Protein AF-A0A2S7CNY2-F1 (afdb_monomer_lite)

Secondary structure (DSSP, 8-state):
----HHHHHHHHHHHHHHHHHHTB-TTS-BGGGSSS-HHHHHHHHHHHHHHHHHHHHHHHHHHHHHHHHTT---S-HHHHHHHHHHHHHHHHHHHHHHHHHHHHHHHHT-

Radius of gyration: 19.97 Å; chains: 1; bounding box: 63×38×47 Å

Foldseek 3Di:
DDDDPVVVVVVVVVVVVVLQVLLQAPVRDRLVVDPDDSVVSSLVRLLRVLVVLLVVLVVLVVVQVVCVVVVHDGPDDVVNVVSVVSNVVSVVSNVVSVVVVVVVVVVVVD

Sequence (110 aa):
MQINADSIRENVFFRRLSEAQSAEGSNGIHWSDLPISFGTALQCAHLDHCICGLHGLLELLHANQGACEGGQLGLGDDLTDRLFYASRALTASAKDKLTEMQQRIASASQ

Organism: NCBI:txid56463

Structure (mmCIF, N/CA/C/O backbone):
data_AF-A0A2S7CNY2-F1
#
_entry.id   AF-A0A2S7CNY2-F1
#
loop_
_atom_site.group_PDB
_atom_site.id
_atom_site.type_symbol
_atom_site.label_atom_id
_atom_site.label_alt_id
_atom_site.label_comp_id
_atom_site.label_asym_id
_atom_site.label_entity_id
_atom_site.label_seq_id
_atom_site.pdbx_PDB_ins_code
_atom_site.Cartn_x
_atom_site.Cartn_y
_atom_site.Cartn_z
_atom_site.occupancy
_atom_site.B_iso_or_equiv
_atom_site.auth_seq_id
_atom_site.auth_comp_id
_atom_site.auth_asym_id
_atom_site.auth_atom_id
_atom_site.pdbx_PDB_model_num
ATOM 1 N N . MET A 1 1 ? -40.484 -19.291 4.976 1.00 46.03 1 MET A N 1
ATOM 2 C CA . MET A 1 1 ? -39.162 -19.406 4.327 1.00 46.03 1 MET A CA 1
ATOM 3 C C . MET A 1 1 ? -38.145 -19.582 5.445 1.00 46.03 1 MET A C 1
ATOM 5 O O . MET A 1 1 ? -37.926 -18.649 6.204 1.00 46.03 1 MET A O 1
ATOM 9 N N . GLN A 1 2 ? -37.692 -20.813 5.675 1.00 48.78 2 GLN A N 1
ATOM 10 C CA . GLN A 1 2 ? -36.877 -21.177 6.836 1.00 48.78 2 GLN A CA 1
ATOM 11 C C . GLN A 1 2 ? -35.414 -20.907 6.473 1.00 48.78 2 GLN A C 1
ATOM 13 O O . GLN A 1 2 ? -34.853 -21.599 5.629 1.00 48.78 2 GLN A O 1
ATOM 18 N N . ILE A 1 3 ? -34.833 -19.839 7.021 1.00 56.38 3 ILE A N 1
ATOM 19 C CA . ILE A 1 3 ? -33.414 -19.537 6.814 1.00 56.38 3 ILE A CA 1
ATOM 20 C C . ILE A 1 3 ? -32.630 -20.606 7.580 1.00 56.38 3 ILE A C 1
ATOM 22 O O . ILE A 1 3 ? -32.787 -20.744 8.793 1.00 56.38 3 ILE A O 1
ATOM 26 N N . ASN A 1 4 ? -31.865 -21.415 6.850 1.00 62.31 4 ASN A N 1
ATOM 27 C CA . ASN A 1 4 ? -31.150 -22.559 7.396 1.00 62.31 4 ASN A CA 1
ATOM 28 C C . ASN A 1 4 ? -30.018 -22.070 8.319 1.00 62.31 4 ASN A C 1
ATOM 30 O O . ASN A 1 4 ? -29.174 -21.274 7.908 1.00 62.31 4 ASN A O 1
ATOM 34 N N . ALA A 1 5 ? -30.001 -22.532 9.571 1.00 60.38 5 ALA A N 1
ATOM 35 C CA . ALA A 1 5 ? -28.995 -22.144 10.560 1.00 60.38 5 ALA A CA 1
ATOM 36 C C . ALA A 1 5 ? -27.568 -22.491 10.102 1.00 60.38 5 ALA A C 1
ATOM 38 O O . ALA A 1 5 ? -26.633 -21.753 10.419 1.00 60.38 5 ALA A O 1
ATOM 39 N N . ASP A 1 6 ? -27.417 -23.545 9.296 1.00 59.56 6 ASP A N 1
ATOM 40 C CA . ASP A 1 6 ? -26.138 -23.916 8.693 1.00 59.56 6 ASP A CA 1
ATOM 41 C C . ASP A 1 6 ? -25.682 -22.898 7.641 1.00 59.56 6 ASP A C 1
ATOM 43 O O . ASP A 1 6 ? -24.516 -22.518 7.655 1.00 59.56 6 ASP A O 1
ATOM 47 N N . SER A 1 7 ? -26.587 -22.335 6.826 1.00 60.94 7 SER A N 1
ATOM 48 C CA . SER A 1 7 ? -26.214 -21.303 5.842 1.00 60.94 7 SER A CA 1
ATOM 49 C C . SER A 1 7 ? -25.838 -19.976 6.508 1.00 60.94 7 SER A C 1
ATOM 51 O O . SER A 1 7 ? -24.999 -19.237 5.999 1.00 60.94 7 SER A O 1
ATOM 53 N N . ILE A 1 8 ? -26.440 -19.660 7.661 1.00 61.53 8 ILE A N 1
ATOM 54 C CA . ILE A 1 8 ? -26.053 -18.500 8.478 1.00 61.53 8 ILE A CA 1
ATOM 55 C C . ILE A 1 8 ? -24.665 -18.732 9.084 1.00 61.53 8 ILE A C 1
ATOM 57 O O . ILE A 1 8 ? -23.829 -17.830 9.089 1.00 61.53 8 ILE A O 1
ATOM 61 N N . ARG A 1 9 ? -24.402 -19.940 9.590 1.00 61.59 9 ARG A N 1
ATOM 62 C CA . ARG A 1 9 ? -23.136 -20.291 10.241 1.00 61.59 9 ARG A CA 1
ATOM 63 C C . ARG A 1 9 ? -21.971 -20.333 9.241 1.00 61.59 9 ARG A C 1
ATOM 65 O O . ARG A 1 9 ? -20.905 -19.809 9.556 1.00 61.59 9 ARG A O 1
ATOM 72 N N . GLU A 1 10 ? -22.194 -20.847 8.032 1.00 61.69 10 GLU A N 1
ATOM 73 C CA . GLU A 1 10 ? -21.232 -20.805 6.919 1.00 61.69 10 GLU A CA 1
ATOM 74 C C . GLU A 1 10 ? -20.916 -19.362 6.497 1.00 61.69 10 GLU A C 1
ATOM 76 O O . GLU A 1 10 ? -19.753 -18.982 6.365 1.00 61.69 10 GLU A O 1
ATOM 81 N N . ASN A 1 11 ? -21.941 -18.511 6.390 1.00 75.31 11 ASN A N 1
ATOM 82 C CA . ASN A 1 11 ? -21.779 -17.096 6.052 1.00 75.31 11 ASN A CA 1
ATOM 83 C C . ASN A 1 11 ? -20.956 -16.335 7.112 1.00 75.31 11 ASN A C 1
ATOM 85 O O . ASN A 1 11 ? -20.068 -15.551 6.777 1.00 75.31 11 ASN A O 1
ATOM 89 N N 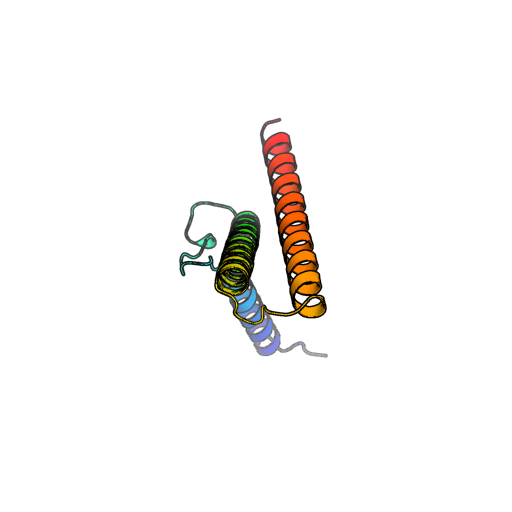. VAL A 1 12 ? -21.184 -16.615 8.401 1.00 75.88 12 VAL A N 1
ATOM 90 C CA . VAL A 1 12 ? -20.397 -16.025 9.497 1.00 75.88 12 VAL A CA 1
ATOM 91 C C . VAL A 1 12 ? -18.950 -16.524 9.491 1.00 75.88 12 VAL A C 1
ATOM 93 O O . VAL A 1 12 ? -18.054 -15.726 9.759 1.00 75.88 12 VAL A O 1
ATOM 96 N N . PHE A 1 13 ? -18.702 -17.799 9.179 1.00 73.56 13 PHE A N 1
ATOM 97 C CA . PHE A 1 13 ? -17.346 -18.347 9.080 1.00 73.56 13 PHE A CA 1
ATOM 98 C C . PHE A 1 13 ? -16.542 -17.678 7.960 1.00 73.56 13 PHE A C 1
ATOM 100 O O . PHE A 1 13 ? -15.474 -17.137 8.234 1.00 73.56 13 PHE A O 1
ATOM 107 N N . PHE A 1 14 ? -17.064 -17.641 6.729 1.00 77.75 14 PHE A N 1
ATOM 108 C CA . PHE A 1 14 ? -16.361 -17.016 5.602 1.00 77.75 14 PHE A CA 1
ATOM 109 C C . PHE A 1 14 ? -16.156 -15.517 5.803 1.00 77.75 14 PHE A C 1
ATOM 111 O O . PHE A 1 14 ? -15.096 -14.990 5.471 1.00 77.75 14 PHE A O 1
ATOM 118 N N . ARG A 1 15 ? -17.131 -14.835 6.413 1.00 75.12 15 ARG A N 1
ATOM 119 C CA . ARG A 1 15 ? -16.976 -13.433 6.800 1.00 75.12 15 ARG A CA 1
ATOM 120 C C . ARG A 1 15 ? -15.837 -13.251 7.799 1.00 75.12 15 ARG A C 1
ATOM 122 O O . ARG A 1 15 ? -14.989 -12.400 7.579 1.00 75.12 15 ARG A O 1
ATOM 129 N N . ARG A 1 16 ? -15.775 -14.077 8.848 1.00 70.75 16 ARG A N 1
ATOM 130 C CA . ARG A 1 16 ? -14.696 -14.026 9.847 1.00 70.75 16 ARG A CA 1
ATOM 131 C C . ARG A 1 16 ? -13.334 -14.408 9.276 1.00 70.75 16 ARG A C 1
ATOM 133 O O . ARG A 1 16 ? -12.334 -13.849 9.702 1.00 70.75 16 ARG A O 1
ATOM 140 N N . LEU A 1 17 ? -13.291 -15.334 8.319 1.00 72.81 17 LEU A N 1
ATOM 141 C CA . LEU A 1 17 ? -12.068 -15.707 7.611 1.00 72.81 17 LEU A CA 1
ATOM 142 C C . LEU A 1 17 ? -11.561 -14.552 6.739 1.00 72.81 17 LEU A C 1
ATOM 144 O O . LEU A 1 17 ? -10.383 -14.225 6.793 1.00 72.81 17 LEU A O 1
ATOM 148 N N . SER A 1 18 ? -12.455 -13.900 5.991 1.00 73.69 18 SER A N 1
ATOM 149 C CA . SER A 1 18 ? -12.129 -12.705 5.207 1.00 73.69 18 SER A CA 1
ATOM 150 C C . SER A 1 18 ? -11.695 -11.542 6.101 1.00 73.69 18 SER A C 1
ATOM 152 O O . SER A 1 18 ? -10.748 -10.837 5.770 1.00 73.69 18 SER A O 1
ATOM 154 N N . GLU A 1 19 ? -12.370 -11.351 7.235 1.00 70.75 19 GLU A N 1
ATOM 155 C CA . GLU A 1 19 ? -12.024 -10.373 8.266 1.00 70.75 19 GLU A CA 1
ATOM 156 C C . GLU A 1 19 ? -10.619 -10.663 8.835 1.00 70.75 19 GLU A C 1
ATOM 158 O O . GLU A 1 19 ? -9.796 -9.753 8.888 1.00 70.75 19 GLU A O 1
ATOM 163 N N . ALA A 1 20 ? -10.311 -11.916 9.186 1.00 67.56 20 ALA A N 1
ATOM 164 C CA . ALA A 1 20 ? -8.985 -12.321 9.653 1.00 67.56 20 ALA A CA 1
ATOM 165 C C . ALA A 1 20 ? -7.911 -12.057 8.586 1.00 67.56 20 ALA A C 1
ATOM 167 O O . ALA A 1 20 ? -7.007 -11.271 8.825 1.00 67.56 20 ALA A O 1
ATOM 168 N N . GLN A 1 21 ? -8.075 -12.565 7.363 1.00 74.44 21 GLN A N 1
ATOM 169 C CA . GLN A 1 21 ? -7.139 -12.293 6.258 1.00 74.44 21 GLN A CA 1
ATOM 170 C C . GLN A 1 21 ? -6.914 -10.793 6.016 1.00 74.44 21 GLN A C 1
ATOM 172 O O . GLN A 1 21 ? -5.822 -10.372 5.656 1.00 74.44 21 GLN A O 1
ATOM 177 N N . SER A 1 22 ? -7.932 -9.963 6.249 1.00 75.69 22 SER A N 1
ATOM 178 C CA . SER A 1 22 ? -7.821 -8.508 6.096 1.00 75.69 22 SER A CA 1
ATOM 179 C C . SER A 1 22 ? -7.022 -7.824 7.214 1.00 75.69 22 SER A C 1
ATOM 181 O O . SER A 1 22 ? -6.661 -6.659 7.067 1.00 75.69 22 SER A O 1
ATOM 183 N N . ALA A 1 23 ? -6.780 -8.505 8.336 1.00 80.94 23 ALA A N 1
ATOM 184 C CA . ALA A 1 23 ? -5.965 -8.034 9.456 1.00 80.94 23 ALA A CA 1
ATOM 185 C C . ALA A 1 23 ? -4.540 -8.625 9.452 1.00 80.94 23 ALA A C 1
ATOM 187 O O . ALA A 1 23 ? -3.751 -8.320 10.351 1.00 80.94 23 ALA A O 1
ATOM 188 N N . GLU A 1 24 ? -4.200 -9.445 8.458 1.00 87.94 24 GLU A N 1
ATOM 189 C CA . GLU A 1 24 ? -2.836 -9.910 8.221 1.00 87.94 24 GLU A CA 1
ATOM 190 C C . GLU A 1 24 ? -1.951 -8.735 7.780 1.00 87.94 24 GLU A C 1
ATOM 192 O O . GLU A 1 24 ? -2.386 -7.871 7.023 1.00 87.94 24 GLU A O 1
ATOM 197 N N . GLY A 1 25 ? -0.737 -8.661 8.317 1.00 83.88 25 GLY A N 1
ATOM 198 C CA . GLY A 1 25 ? 0.275 -7.684 7.940 1.00 83.88 25 GLY A CA 1
ATOM 199 C C . GLY A 1 25 ? 1.217 -8.198 6.852 1.00 83.88 25 GLY A C 1
ATOM 200 O O . GLY A 1 25 ? 1.291 -9.391 6.561 1.00 83.88 25 GLY A O 1
ATOM 201 N N . SER A 1 26 ? 2.021 -7.293 6.300 1.00 83.12 26 SER A N 1
ATOM 202 C CA . SER A 1 26 ? 2.923 -7.552 5.169 1.00 83.12 26 SER A CA 1
ATOM 203 C C . SER A 1 26 ? 4.041 -8.563 5.464 1.00 83.12 26 SER A C 1
ATOM 205 O O . SER A 1 26 ? 4.647 -9.113 4.546 1.00 83.12 26 SER A O 1
ATOM 207 N N . ASN A 1 27 ? 4.315 -8.827 6.743 1.00 81.69 27 ASN A N 1
ATOM 208 C CA . ASN A 1 27 ? 5.361 -9.729 7.227 1.00 81.69 27 ASN A CA 1
ATOM 209 C C . ASN A 1 27 ? 4.813 -11.016 7.876 1.00 81.69 27 ASN A C 1
ATOM 211 O O . ASN A 1 27 ? 5.572 -11.737 8.525 1.00 81.69 27 ASN A O 1
ATOM 215 N N . GLY A 1 28 ? 3.511 -11.292 7.736 1.00 78.44 28 GLY A N 1
ATOM 216 C CA . GLY A 1 28 ? 2.854 -12.457 8.336 1.00 78.44 28 GLY A CA 1
ATOM 217 C C . GLY A 1 28 ? 2.495 -12.300 9.819 1.00 78.44 28 GLY A C 1
ATOM 218 O O . GLY A 1 28 ? 2.004 -13.249 10.427 1.00 78.44 28 GLY A O 1
ATOM 219 N N . ILE A 1 29 ? 2.716 -11.124 10.423 1.00 83.00 29 ILE A N 1
ATOM 220 C CA . ILE A 1 29 ? 2.146 -10.789 11.736 1.00 83.00 29 ILE A CA 1
ATOM 221 C C . ILE A 1 29 ? 0.676 -10.437 11.549 1.00 83.00 29 ILE A C 1
ATOM 223 O O . ILE A 1 29 ? 0.328 -9.633 10.688 1.00 83.00 29 ILE A O 1
ATOM 227 N N . HIS A 1 30 ? -0.189 -10.980 12.399 1.00 85.88 30 HIS A N 1
ATOM 228 C CA . HIS A 1 30 ? -1.598 -10.633 12.384 1.00 85.88 30 HIS A CA 1
ATOM 229 C C . HIS A 1 30 ? -1.872 -9.485 13.361 1.00 85.88 30 HIS A C 1
ATOM 231 O O . HIS A 1 30 ? -1.687 -9.609 14.572 1.00 85.88 30 HIS A O 1
ATOM 237 N N . TRP A 1 31 ? -2.350 -8.345 12.862 1.00 87.62 31 TRP A N 1
ATOM 238 C CA . TRP A 1 31 ? -2.572 -7.156 13.692 1.00 87.62 31 TRP A CA 1
ATOM 239 C C . TRP A 1 31 ? -3.639 -7.371 14.774 1.00 87.62 31 TRP A C 1
ATOM 241 O O . TRP A 1 31 ? -3.639 -6.670 15.784 1.00 87.62 31 TRP A O 1
ATOM 251 N N . SER A 1 32 ? -4.530 -8.354 14.600 1.00 84.81 32 SER A N 1
ATOM 252 C CA . SER A 1 32 ? -5.520 -8.716 15.626 1.00 84.81 32 SER A CA 1
ATOM 253 C C . SER A 1 32 ? -4.952 -9.505 16.807 1.00 84.81 32 SER A C 1
ATOM 255 O O . SER A 1 32 ? -5.681 -9.705 17.774 1.00 84.81 32 SER A O 1
ATOM 257 N N . ASP A 1 33 ? -3.701 -9.968 16.740 1.00 86.44 33 ASP A N 1
ATOM 258 C CA . ASP A 1 33 ? -3.047 -10.655 17.864 1.00 86.44 33 ASP A CA 1
ATOM 259 C C . ASP A 1 33 ? -2.573 -9.662 18.938 1.00 86.44 33 ASP A C 1
ATOM 261 O O . ASP A 1 33 ? -2.262 -10.039 20.070 1.00 86.44 33 ASP A O 1
ATOM 265 N N . LEU A 1 34 ? -2.531 -8.370 18.599 1.00 85.94 34 LEU A N 1
ATOM 266 C CA . LEU A 1 34 ? -2.211 -7.287 19.521 1.00 85.94 34 LEU A CA 1
ATOM 267 C C . LEU A 1 34 ? -3.437 -6.910 20.373 1.00 85.94 34 LEU A C 1
ATOM 269 O O . LEU A 1 34 ? -4.574 -7.083 19.929 1.00 85.94 34 LEU A O 1
ATOM 273 N N . PRO A 1 35 ? -3.246 -6.331 21.577 1.00 86.94 35 PRO A N 1
ATOM 274 C CA . PRO A 1 35 ? -4.340 -5.914 22.459 1.00 86.94 35 PRO A CA 1
ATOM 275 C C . PRO A 1 35 ? -5.016 -4.622 21.959 1.00 86.94 35 PRO A C 1
ATOM 277 O O . PRO A 1 35 ? -5.006 -3.587 22.623 1.00 86.94 35 PRO A O 1
ATOM 280 N N . ILE A 1 36 ? -5.592 -4.674 20.759 1.00 84.50 36 ILE A N 1
ATOM 281 C CA . ILE A 1 36 ? -6.277 -3.576 20.078 1.00 84.50 36 ILE A CA 1
ATOM 282 C C . ILE A 1 36 ? -7.653 -4.029 19.587 1.00 84.50 36 ILE A C 1
ATOM 284 O O . ILE A 1 36 ? -7.945 -5.219 19.481 1.00 84.50 36 ILE A O 1
ATOM 288 N N . SER A 1 37 ? -8.528 -3.069 19.278 1.00 86.56 37 SER A N 1
ATOM 289 C CA . SER A 1 37 ? -9.829 -3.404 18.694 1.00 86.56 37 SER A CA 1
ATOM 290 C C . SER A 1 37 ? -9.650 -4.023 17.305 1.00 86.56 37 SER A C 1
ATOM 292 O O . SER A 1 37 ? -8.756 -3.625 16.558 1.00 86.56 37 SER A O 1
ATOM 294 N N . PHE A 1 38 ? -10.542 -4.935 16.917 1.00 84.19 38 PHE A N 1
ATOM 295 C CA . PHE A 1 38 ? -10.489 -5.556 15.592 1.00 84.19 38 PHE A CA 1
ATOM 296 C C . PHE A 1 38 ? -10.564 -4.524 14.449 1.00 84.19 38 PHE A C 1
ATOM 298 O O . PHE A 1 38 ? -9.826 -4.614 13.474 1.00 84.19 38 PHE A O 1
ATOM 305 N N . GLY A 1 39 ? -11.381 -3.476 14.603 1.00 84.12 39 GLY A N 1
ATOM 306 C CA . GLY A 1 39 ? -11.428 -2.373 13.637 1.00 84.12 39 GLY A CA 1
ATOM 307 C C . GLY A 1 39 ? -10.102 -1.611 13.531 1.00 84.12 39 GLY A C 1
ATOM 308 O O . GLY A 1 39 ? -9.715 -1.209 12.438 1.00 84.12 39 GLY A O 1
ATOM 309 N N . THR A 1 40 ? -9.380 -1.454 14.646 1.00 87.00 40 THR A N 1
ATOM 310 C CA . THR A 1 40 ? -8.023 -0.884 14.655 1.00 87.00 40 THR A CA 1
ATOM 311 C C . THR A 1 40 ? -7.033 -1.818 13.966 1.00 87.00 40 THR A C 1
ATOM 313 O O . THR A 1 40 ? -6.228 -1.347 13.172 1.00 87.00 40 THR A O 1
ATOM 316 N N . ALA A 1 41 ? -7.119 -3.128 14.217 1.00 89.19 41 ALA A N 1
ATOM 317 C CA . ALA A 1 41 ? -6.264 -4.121 13.573 1.00 89.19 41 ALA A CA 1
ATOM 318 C C . ALA A 1 41 ? -6.394 -4.089 12.044 1.00 89.19 41 ALA A C 1
ATOM 320 O O . ALA A 1 41 ? -5.380 -4.022 11.356 1.00 89.19 41 ALA A O 1
ATOM 321 N N . LEU A 1 42 ? -7.622 -4.028 11.517 1.00 88.62 42 LEU A N 1
ATOM 322 C CA . LEU A 1 42 ? -7.871 -3.887 10.076 1.00 88.62 42 LEU A CA 1
ATOM 323 C C . LEU A 1 42 ? -7.224 -2.628 9.486 1.00 88.62 42 LEU A C 1
ATOM 325 O O . LEU A 1 42 ? -6.701 -2.645 8.376 1.00 88.62 42 LEU A O 1
ATOM 329 N N . GLN A 1 43 ? -7.253 -1.517 10.218 1.00 90.19 43 GLN A N 1
ATOM 330 C CA . GLN A 1 43 ? -6.660 -0.267 9.744 1.00 90.19 43 GLN A CA 1
ATOM 331 C C . GLN A 1 43 ? -5.137 -0.298 9.798 1.00 90.19 43 GLN A C 1
ATOM 333 O O . GLN A 1 43 ? -4.501 0.216 8.882 1.00 90.19 43 GLN A O 1
ATOM 338 N 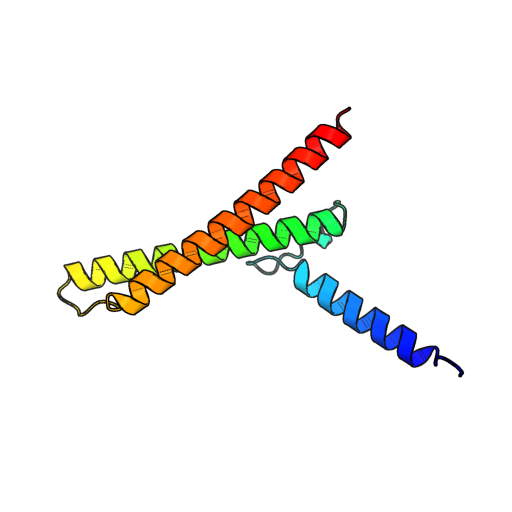N . CYS A 1 44 ? -4.554 -0.922 10.822 1.00 91.00 44 CYS A N 1
ATOM 339 C CA . CYS A 1 44 ? -3.114 -1.139 10.882 1.00 91.00 44 CYS A CA 1
ATOM 340 C C . CYS A 1 44 ? -2.641 -2.046 9.740 1.00 91.00 44 CYS A C 1
ATOM 342 O O . CYS A 1 44 ? -1.691 -1.683 9.056 1.00 91.00 44 CYS A O 1
ATOM 344 N N . ALA A 1 45 ? -3.344 -3.150 9.475 1.00 91.75 45 ALA A N 1
ATOM 345 C CA . ALA A 1 45 ? -3.061 -4.034 8.346 1.00 91.75 45 ALA A CA 1
ATOM 346 C C . ALA A 1 45 ? -3.156 -3.299 7.001 1.00 91.75 45 ALA A C 1
ATOM 348 O O . ALA A 1 45 ? -2.262 -3.390 6.163 1.00 91.75 45 ALA A O 1
ATOM 349 N N . HIS A 1 46 ? -4.195 -2.480 6.813 1.00 91.81 46 HIS A N 1
ATOM 350 C CA . HIS A 1 46 ? -4.334 -1.659 5.609 1.00 91.81 46 HIS A CA 1
ATOM 351 C C . HIS A 1 46 ? -3.171 -0.672 5.427 1.00 91.81 46 HIS A C 1
ATOM 353 O O . HIS A 1 46 ? -2.658 -0.518 4.318 1.00 91.81 46 HIS A O 1
ATOM 359 N N . LEU A 1 47 ? -2.742 -0.003 6.502 1.00 93.31 47 LEU A N 1
ATOM 360 C CA . LEU A 1 47 ? -1.598 0.911 6.466 1.00 93.31 47 LEU A CA 1
ATOM 361 C C . LEU A 1 47 ? -0.294 0.186 6.149 1.00 93.31 47 LEU A C 1
ATOM 363 O O . LEU A 1 47 ? 0.462 0.648 5.298 1.00 93.31 47 LEU A O 1
ATOM 367 N N . ASP A 1 48 ? -0.060 -0.945 6.804 1.00 93.56 48 ASP A N 1
ATOM 368 C CA . ASP A 1 48 ? 1.092 -1.810 6.582 1.00 93.56 48 ASP A CA 1
ATOM 369 C C . ASP A 1 48 ? 1.179 -2.243 5.109 1.00 93.56 48 ASP A C 1
ATOM 371 O O . ASP A 1 48 ? 2.192 -2.010 4.449 1.00 93.56 48 ASP A O 1
ATOM 375 N N . HIS A 1 49 ? 0.074 -2.717 4.527 1.00 93.00 49 HIS A N 1
ATOM 376 C CA . HIS A 1 49 ? 0.009 -3.060 3.105 1.00 93.00 49 HIS A CA 1
ATOM 377 C C . HIS A 1 49 ? 0.262 -1.869 2.176 1.00 93.00 49 HIS A C 1
ATOM 379 O O . HIS A 1 49 ? 0.999 -2.004 1.198 1.00 93.00 49 HIS A O 1
ATOM 385 N N . CYS A 1 50 ? -0.308 -0.694 2.465 1.00 95.31 50 CYS A N 1
ATOM 386 C CA . CYS A 1 50 ? -0.072 0.493 1.642 1.00 95.31 50 CYS A CA 1
ATOM 387 C C . CYS A 1 50 ? 1.399 0.923 1.672 1.00 95.31 50 CYS A C 1
ATOM 389 O O . CYS A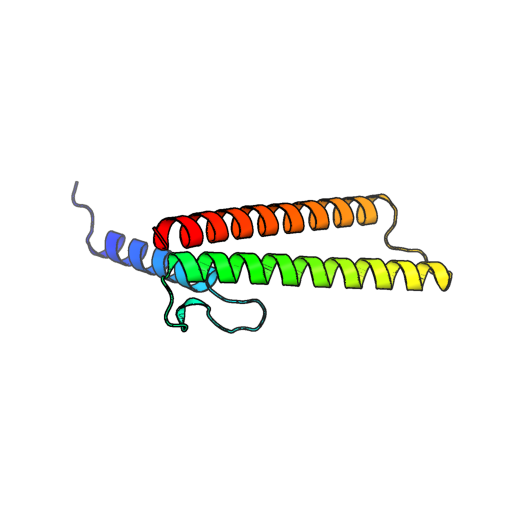 1 50 ? 1.963 1.251 0.628 1.00 95.31 50 CYS A O 1
ATOM 391 N N . ILE A 1 51 ? 2.020 0.916 2.855 1.00 94.44 51 ILE A N 1
ATOM 392 C CA . ILE A 1 51 ? 3.423 1.298 3.040 1.00 94.44 51 ILE A CA 1
ATOM 393 C C . ILE A 1 51 ? 4.343 0.269 2.379 1.00 94.44 51 ILE A C 1
ATOM 395 O O . ILE A 1 51 ? 5.251 0.656 1.645 1.00 94.44 51 ILE A O 1
ATOM 399 N N . CYS A 1 52 ? 4.086 -1.025 2.576 1.00 95.06 52 CYS A N 1
ATOM 400 C CA . CYS A 1 52 ? 4.856 -2.091 1.944 1.00 95.06 52 CYS A CA 1
ATOM 401 C C . CYS A 1 52 ? 4.753 -2.030 0.413 1.00 95.06 52 CYS A C 1
ATOM 403 O O . CYS A 1 52 ? 5.766 -2.118 -0.280 1.00 95.06 52 CYS A O 1
ATOM 405 N N . GLY A 1 53 ? 3.548 -1.821 -0.127 1.00 95.38 53 GLY A N 1
ATOM 406 C CA . GLY A 1 53 ? 3.342 -1.657 -1.565 1.00 95.38 53 GLY A CA 1
ATOM 407 C C . GLY A 1 53 ? 4.060 -0.425 -2.118 1.00 95.38 53 GLY A C 1
ATOM 408 O O . GLY A 1 53 ? 4.706 -0.503 -3.161 1.00 95.38 53 GLY A O 1
ATOM 409 N N . LEU A 1 54 ? 4.007 0.704 -1.402 1.00 96.00 54 LEU A N 1
ATOM 410 C CA . LEU A 1 54 ? 4.721 1.921 -1.789 1.00 96.00 54 LEU A CA 1
ATOM 411 C C . LEU A 1 54 ? 6.238 1.702 -1.800 1.00 96.00 54 LEU A C 1
ATOM 413 O O . LEU A 1 54 ? 6.904 2.147 -2.732 1.00 96.00 54 LEU A O 1
ATOM 417 N N . HIS A 1 55 ? 6.771 0.996 -0.801 1.00 95.81 55 HIS A N 1
ATOM 418 C CA . HIS A 1 55 ? 8.186 0.647 -0.742 1.00 95.81 55 HIS A CA 1
ATOM 419 C C . HIS A 1 55 ? 8.607 -0.167 -1.973 1.00 95.81 55 HIS A C 1
ATOM 421 O O . HIS A 1 55 ? 9.518 0.252 -2.683 1.00 95.81 55 HIS A O 1
ATOM 427 N N . GLY A 1 56 ? 7.890 -1.247 -2.299 1.00 95.81 56 GLY A N 1
ATOM 428 C CA . GLY A 1 56 ? 8.207 -2.067 -3.474 1.00 95.81 56 GLY A CA 1
ATOM 429 C C . GLY A 1 56 ? 8.126 -1.295 -4.799 1.00 95.81 56 GLY A C 1
ATOM 430 O O . GLY A 1 56 ? 8.960 -1.484 -5.684 1.00 95.81 56 GLY A O 1
ATOM 431 N N . LEU A 1 57 ? 7.169 -0.367 -4.939 1.00 96.38 57 LEU A N 1
ATOM 432 C CA . LEU A 1 57 ? 7.099 0.506 -6.118 1.00 96.38 57 LEU A CA 1
ATOM 433 C C . LEU A 1 57 ? 8.307 1.445 -6.219 1.00 96.38 57 LEU A C 1
ATOM 435 O O . LEU A 1 57 ? 8.823 1.652 -7.315 1.00 96.38 57 LEU A O 1
ATOM 439 N N . LEU A 1 58 ? 8.762 2.012 -5.099 1.00 95.00 58 LEU A N 1
ATOM 440 C CA . LEU A 1 58 ? 9.948 2.869 -5.074 1.00 95.00 58 LEU A CA 1
ATOM 441 C C . LEU A 1 58 ? 11.217 2.081 -5.409 1.00 95.00 58 LEU A C 1
ATOM 443 O O . LEU A 1 58 ? 12.025 2.559 -6.200 1.00 95.00 58 LEU A O 1
ATOM 447 N N . GLU A 1 59 ? 11.374 0.869 -4.872 1.00 96.38 59 GLU A N 1
ATOM 448 C CA . GLU A 1 59 ? 12.486 -0.021 -5.228 1.00 96.38 59 GLU A CA 1
ATOM 449 C C . GLU A 1 59 ? 12.506 -0.319 -6.730 1.00 96.38 59 GLU A C 1
ATOM 451 O O . GLU A 1 59 ? 13.553 -0.206 -7.367 1.00 96.38 59 GLU A O 1
ATOM 456 N N . LEU A 1 60 ? 11.346 -0.625 -7.320 1.00 95.81 60 LEU A N 1
ATOM 457 C CA . LEU A 1 60 ? 11.224 -0.874 -8.755 1.00 95.81 60 LEU A CA 1
ATOM 458 C C . LEU A 1 60 ? 11.575 0.364 -9.591 1.00 95.81 60 LEU A C 1
ATOM 460 O O . LEU A 1 60 ? 12.305 0.252 -10.576 1.00 95.81 60 LEU A O 1
ATOM 464 N N . LEU A 1 61 ? 11.077 1.544 -9.208 1.00 93.81 61 LEU A N 1
ATOM 465 C CA . LEU A 1 61 ? 11.377 2.799 -9.904 1.00 93.81 61 LEU A CA 1
ATOM 466 C C . LEU A 1 61 ? 12.868 3.154 -9.812 1.00 93.81 61 LEU A C 1
ATOM 468 O O . LEU A 1 61 ? 13.459 3.547 -10.818 1.00 93.81 61 LEU A O 1
ATOM 472 N N . HIS A 1 62 ? 13.498 2.955 -8.650 1.00 93.94 62 HIS A N 1
ATOM 473 C CA . HIS A 1 62 ? 14.940 3.147 -8.482 1.00 93.94 62 HIS A CA 1
ATOM 474 C C . HIS A 1 62 ? 15.757 2.141 -9.300 1.00 93.94 62 HIS A C 1
ATOM 476 O O . HIS A 1 62 ? 16.721 2.528 -9.959 1.00 93.94 62 HIS A O 1
ATOM 482 N N . ALA A 1 63 ? 15.368 0.863 -9.310 1.00 94.50 63 ALA A N 1
ATOM 483 C CA . ALA A 1 63 ? 16.029 -0.158 -10.121 1.00 94.50 63 ALA A CA 1
ATOM 484 C C . ALA A 1 63 ? 15.921 0.156 -11.621 1.00 94.50 63 ALA A C 1
ATOM 486 O O . ALA A 1 63 ? 16.904 0.038 -12.352 1.00 94.50 63 ALA A O 1
ATOM 487 N N . ASN A 1 64 ? 14.750 0.616 -12.071 1.00 94.06 64 ASN A N 1
ATOM 488 C CA . ASN A 1 64 ? 14.538 1.081 -13.437 1.00 94.06 64 ASN A CA 1
ATOM 489 C C . ASN A 1 64 ? 15.446 2.268 -13.787 1.00 94.06 64 ASN A C 1
ATOM 491 O O . ASN A 1 64 ? 16.090 2.255 -14.833 1.00 94.06 64 ASN A O 1
ATOM 495 N N . GLN A 1 65 ? 15.538 3.268 -12.906 1.00 92.69 65 GLN A N 1
ATOM 496 C CA . GLN A 1 65 ? 16.433 4.405 -13.112 1.00 92.69 65 GLN A CA 1
ATOM 497 C C . GLN A 1 65 ? 17.895 3.951 -13.240 1.00 92.69 65 GLN A C 1
ATOM 499 O O . GLN A 1 65 ? 18.563 4.328 -14.201 1.00 92.69 65 GLN A O 1
ATOM 504 N N . GLY A 1 66 ? 18.371 3.091 -12.334 1.00 93.62 66 GLY A N 1
ATOM 505 C CA . GLY A 1 66 ? 19.734 2.556 -12.393 1.00 93.62 66 GLY A CA 1
ATOM 506 C C . GLY A 1 66 ? 20.009 1.746 -13.667 1.00 93.62 66 GLY A C 1
ATOM 507 O O . GLY A 1 66 ? 21.095 1.837 -14.238 1.00 93.62 66 GLY A O 1
ATOM 508 N N . ALA A 1 67 ? 19.019 0.998 -14.165 1.00 92.94 67 ALA A N 1
ATOM 509 C CA . ALA A 1 67 ? 19.125 0.284 -15.436 1.00 92.94 67 ALA A CA 1
ATOM 510 C C . ALA A 1 67 ? 19.264 1.253 -16.627 1.00 92.94 67 ALA A C 1
ATOM 512 O O . ALA A 1 67 ? 20.151 1.064 -17.462 1.00 92.94 67 ALA A O 1
ATOM 513 N N . CYS A 1 68 ? 18.448 2.312 -16.676 1.00 93.12 68 CYS A N 1
ATOM 514 C CA . CYS A 1 68 ? 18.538 3.364 -17.694 1.00 93.12 68 CYS A CA 1
ATOM 515 C C . CYS A 1 68 ? 19.898 4.080 -17.670 1.00 93.12 68 CYS A C 1
ATOM 517 O O . CYS A 1 68 ? 20.505 4.284 -18.720 1.00 93.12 68 CYS A O 1
ATOM 519 N N . GLU A 1 69 ? 20.404 4.428 -16.484 1.00 95.06 69 GLU A N 1
ATOM 520 C CA . GLU A 1 69 ? 21.734 5.033 -16.307 1.00 95.06 69 GLU A CA 1
ATOM 521 C C . GLU A 1 69 ? 22.859 4.091 -16.774 1.00 95.06 69 GLU A C 1
ATOM 523 O O . GLU A 1 69 ? 23.862 4.541 -17.328 1.00 95.06 69 GLU A O 1
ATOM 528 N N . GLY A 1 70 ? 22.663 2.777 -16.630 1.00 93.88 70 GLY A N 1
ATOM 529 C CA . GLY A 1 70 ? 23.533 1.727 -17.167 1.00 93.88 70 GLY A CA 1
ATOM 530 C C . GLY A 1 70 ? 23.361 1.438 -18.666 1.00 93.88 70 GLY A C 1
ATOM 531 O O . GLY A 1 70 ? 23.955 0.483 -19.170 1.00 93.88 70 GLY A O 1
ATOM 532 N N . GLY A 1 71 ? 22.547 2.219 -19.384 1.00 93.69 71 GLY A N 1
ATOM 533 C CA . GLY A 1 71 ? 22.318 2.079 -20.824 1.00 93.69 71 GLY A CA 1
ATOM 534 C C . GLY A 1 71 ? 21.342 0.967 -21.222 1.00 93.69 71 GLY A C 1
ATOM 535 O O . GLY A 1 71 ? 21.256 0.635 -22.405 1.00 93.69 71 GLY A O 1
ATOM 536 N N . GLN A 1 72 ? 20.616 0.375 -20.269 1.00 94.38 72 GLN A N 1
ATOM 537 C CA . GLN A 1 72 ? 19.526 -0.554 -20.567 1.00 94.38 72 GLN A CA 1
ATOM 538 C C . GLN A 1 72 ? 18.262 0.204 -20.981 1.00 94.38 72 GLN A C 1
ATOM 540 O O . GLN A 1 72 ? 18.054 1.365 -20.629 1.00 94.38 72 GLN A O 1
ATOM 545 N N . LEU A 1 73 ? 17.381 -0.486 -21.704 1.00 88.44 73 LEU A N 1
ATOM 546 C CA . LEU A 1 73 ? 16.024 -0.002 -21.930 1.00 88.44 73 LEU A CA 1
A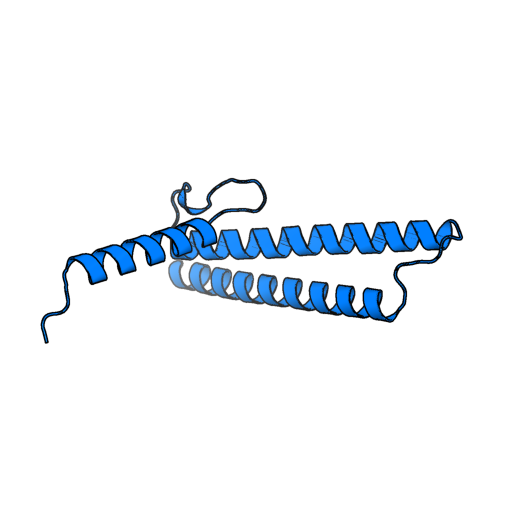TOM 547 C C . LEU A 1 73 ? 15.243 -0.122 -20.617 1.00 88.44 73 LEU A C 1
ATOM 549 O O . LEU A 1 73 ? 15.129 -1.214 -20.062 1.00 88.44 73 LEU A O 1
ATOM 553 N N . GLY A 1 74 ? 14.728 1.001 -20.120 1.00 90.19 74 GLY A N 1
ATOM 554 C CA . GLY A 1 74 ? 13.858 1.018 -18.948 1.00 90.19 74 GLY A CA 1
ATOM 555 C C . GLY A 1 74 ? 12.487 0.386 -19.203 1.00 90.19 74 GLY A C 1
ATOM 556 O O . GLY A 1 74 ? 12.168 -0.078 -20.296 1.00 90.19 74 GLY A O 1
ATOM 557 N N . LEU A 1 75 ? 11.634 0.445 -18.184 1.00 90.06 75 LEU A N 1
ATOM 558 C CA . LEU A 1 75 ? 10.248 -0.033 -18.172 1.00 90.06 75 LEU A CA 1
ATOM 559 C C . LEU A 1 75 ? 9.340 0.653 -19.214 1.00 90.06 75 LEU A C 1
ATOM 561 O O . LEU A 1 75 ? 8.252 0.153 -19.497 1.00 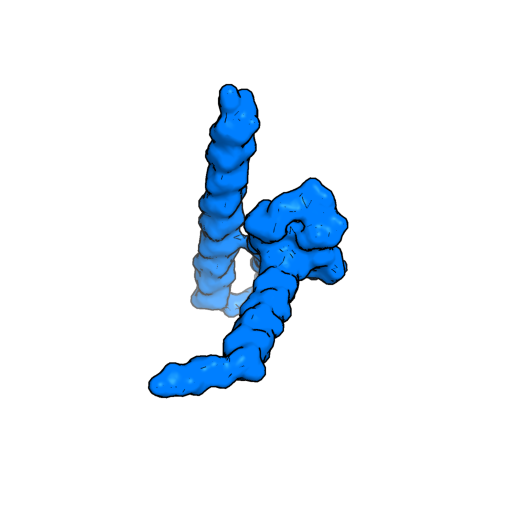90.06 75 LEU A O 1
ATOM 565 N N . GLY A 1 76 ? 9.783 1.775 -19.789 1.00 90.31 76 GLY A N 1
ATOM 566 C CA . GLY A 1 76 ? 9.019 2.607 -20.716 1.00 90.31 76 GLY A CA 1
ATOM 567 C C . GLY A 1 76 ? 8.082 3.588 -20.006 1.00 90.31 76 GLY A C 1
ATOM 568 O O . GLY A 1 76 ? 7.699 3.385 -18.850 1.00 90.31 76 GLY A O 1
ATOM 569 N N . ASP A 1 77 ? 7.720 4.663 -20.706 1.00 89.06 77 ASP A N 1
ATOM 570 C CA . ASP A 1 77 ? 6.999 5.804 -20.122 1.00 89.06 77 ASP A CA 1
ATOM 571 C C . ASP A 1 77 ? 5.603 5.413 -19.609 1.00 89.06 77 ASP A C 1
ATOM 573 O O . ASP A 1 77 ? 5.257 5.719 -18.475 1.00 89.06 77 ASP A O 1
ATOM 577 N N . ASP A 1 78 ? 4.838 4.634 -20.382 1.00 92.56 78 ASP A N 1
ATOM 578 C CA . ASP A 1 78 ? 3.474 4.217 -20.007 1.00 92.56 78 ASP A CA 1
ATOM 579 C C . ASP A 1 78 ? 3.452 3.339 -18.741 1.00 92.56 78 ASP A C 1
ATOM 581 O O . ASP A 1 78 ? 2.621 3.527 -17.851 1.00 92.56 78 ASP A O 1
ATOM 585 N N . LEU A 1 79 ? 4.393 2.396 -18.602 1.00 92.19 79 LEU A N 1
ATOM 586 C CA . LEU A 1 79 ? 4.483 1.592 -17.381 1.00 92.19 79 LEU A CA 1
ATOM 587 C C . LEU A 1 79 ? 4.945 2.447 -16.196 1.00 92.19 79 LEU A C 1
ATOM 589 O O . LEU A 1 79 ? 4.393 2.326 -15.103 1.00 92.19 79 LEU A O 1
ATOM 593 N N . THR A 1 80 ? 5.905 3.343 -16.417 1.00 92.19 80 THR A N 1
ATOM 594 C CA . THR A 1 80 ? 6.400 4.269 -15.393 1.00 92.19 80 THR A CA 1
ATOM 595 C C . THR A 1 80 ? 5.274 5.174 -14.870 1.00 92.19 80 THR A C 1
ATOM 597 O O . THR A 1 80 ? 5.091 5.286 -13.656 1.00 92.19 80 THR A O 1
ATOM 600 N N . ASP A 1 81 ? 4.440 5.725 -15.753 1.00 93.38 81 ASP A N 1
ATOM 601 C CA . ASP A 1 81 ? 3.277 6.546 -15.397 1.00 93.38 81 ASP A CA 1
ATOM 602 C C . ASP A 1 81 ? 2.245 5.774 -14.566 1.00 93.38 81 ASP A C 1
ATOM 604 O O . ASP A 1 81 ? 1.721 6.280 -13.567 1.00 93.38 81 ASP A O 1
ATOM 608 N N . ARG A 1 82 ? 1.971 4.515 -14.927 1.00 95.44 82 ARG A N 1
ATOM 609 C CA . ARG A 1 82 ? 1.060 3.649 -14.160 1.00 95.44 82 ARG A CA 1
ATOM 610 C C . ARG A 1 82 ? 1.601 3.348 -12.764 1.00 95.44 82 ARG A C 1
ATOM 612 O O . ARG A 1 82 ? 0.823 3.343 -11.809 1.00 95.44 82 ARG A O 1
ATOM 619 N N . LEU A 1 83 ? 2.912 3.141 -12.621 1.00 95.31 83 LEU A N 1
ATOM 620 C CA . LEU A 1 83 ? 3.555 2.946 -11.317 1.00 95.31 83 LEU A CA 1
ATOM 621 C C . LEU A 1 83 ? 3.479 4.220 -10.461 1.00 95.31 83 LEU A C 1
ATOM 623 O O . LEU A 1 83 ? 3.194 4.134 -9.265 1.00 95.31 83 LEU A O 1
ATOM 627 N N . PHE A 1 84 ? 3.633 5.404 -11.063 1.00 93.75 84 PHE A N 1
ATOM 628 C CA . PHE A 1 84 ? 3.401 6.677 -10.372 1.00 93.75 84 PHE A CA 1
ATOM 629 C C . PHE A 1 84 ? 1.938 6.872 -9.960 1.00 93.75 84 PHE A C 1
ATOM 631 O O . PHE A 1 84 ? 1.653 7.375 -8.872 1.00 93.75 84 PHE A O 1
ATOM 638 N N . TYR A 1 85 ? 0.982 6.467 -10.794 1.00 95.81 85 TYR A N 1
ATOM 639 C CA . TYR A 1 85 ? -0.428 6.505 -10.414 1.00 95.81 85 TYR A CA 1
ATOM 640 C C . TYR A 1 85 ? -0.718 5.562 -9.236 1.00 95.81 85 TYR A C 1
ATOM 642 O O . TYR A 1 85 ? -1.371 5.962 -8.269 1.00 95.81 85 TYR A O 1
ATOM 650 N N . ALA A 1 86 ? -0.180 4.340 -9.277 1.00 96.69 86 ALA A N 1
ATOM 651 C CA . ALA A 1 86 ? -0.317 3.369 -8.198 1.00 96.69 86 ALA A CA 1
ATOM 652 C C . ALA A 1 86 ? 0.293 3.883 -6.883 1.00 96.69 86 ALA A C 1
ATOM 654 O O . ALA A 1 86 ? -0.354 3.809 -5.838 1.00 96.69 86 ALA A O 1
ATOM 655 N N . SER A 1 87 ? 1.488 4.482 -6.925 1.00 95.62 87 SER A N 1
ATOM 656 C CA . SER A 1 87 ? 2.136 5.034 -5.728 1.00 95.62 87 SER A CA 1
ATOM 657 C C . SER A 1 87 ? 1.321 6.172 -5.106 1.00 95.62 87 SER A C 1
ATOM 659 O O . SER A 1 87 ? 1.155 6.225 -3.882 1.00 95.62 87 SER A O 1
ATOM 661 N N . ARG A 1 88 ? 0.720 7.040 -5.932 1.00 96.19 88 ARG A N 1
ATOM 662 C CA . ARG A 1 88 ? -0.208 8.084 -5.470 1.00 96.19 88 ARG A CA 1
ATOM 663 C C . ARG A 1 88 ? -1.461 7.502 -4.825 1.00 96.19 88 ARG A C 1
ATOM 665 O O . ARG A 1 88 ? -1.876 8.008 -3.785 1.00 96.19 88 ARG A O 1
ATOM 672 N N . ALA A 1 89 ? -2.048 6.461 -5.413 1.00 97.25 89 ALA A N 1
ATOM 673 C CA . ALA A 1 89 ? -3.237 5.809 -4.869 1.00 97.25 89 ALA A CA 1
ATOM 674 C C . ALA A 1 89 ? -2.958 5.166 -3.499 1.00 97.25 89 ALA A C 1
ATOM 676 O O . ALA A 1 89 ? -3.719 5.384 -2.556 1.00 97.25 89 ALA A O 1
ATOM 677 N N . LEU A 1 90 ? -1.833 4.455 -3.360 1.00 96.62 90 LEU A N 1
ATOM 678 C CA . LEU A 1 90 ? -1.403 3.866 -2.086 1.00 96.62 90 LEU A CA 1
ATOM 679 C C . LEU A 1 90 ? -1.138 4.942 -1.027 1.00 96.62 90 LEU A C 1
ATOM 681 O O . LEU A 1 90 ? -1.606 4.831 0.104 1.00 96.62 90 LEU A O 1
ATOM 685 N N . THR A 1 91 ? -0.451 6.024 -1.406 1.00 96.44 91 THR A N 1
ATOM 686 C CA . THR A 1 91 ? -0.155 7.145 -0.500 1.00 96.44 91 THR A CA 1
ATOM 687 C C . THR A 1 91 ? -1.430 7.838 -0.021 1.00 96.44 91 THR A C 1
ATOM 689 O O . THR A 1 91 ? -1.570 8.118 1.169 1.00 96.44 91 THR A O 1
ATOM 692 N N . ALA A 1 92 ? -2.373 8.111 -0.929 1.00 97.12 92 ALA A N 1
ATOM 693 C CA . ALA A 1 92 ? -3.657 8.712 -0.582 1.00 97.12 92 ALA A CA 1
ATOM 694 C C . ALA A 1 92 ? -4.446 7.806 0.371 1.00 97.12 92 ALA A C 1
ATOM 696 O O . ALA A 1 92 ? -4.877 8.256 1.428 1.00 97.12 92 ALA A O 1
ATOM 697 N N . SER A 1 93 ? -4.532 6.511 0.054 1.00 95.62 93 SER A N 1
ATOM 698 C CA . SER A 1 93 ? -5.228 5.536 0.892 1.00 95.62 93 SER A CA 1
ATOM 699 C C . SER A 1 93 ? -4.626 5.437 2.300 1.00 95.62 93 SER A C 1
ATOM 701 O O . SER A 1 93 ? -5.359 5.447 3.291 1.00 95.62 93 SER A O 1
ATOM 703 N N . ALA A 1 94 ? -3.293 5.421 2.406 1.00 94.31 94 ALA A N 1
ATOM 704 C CA . ALA A 1 94 ? -2.605 5.421 3.693 1.00 94.31 94 ALA A CA 1
ATOM 705 C C . ALA A 1 94 ? -2.872 6.708 4.488 1.00 94.31 94 ALA A C 1
ATOM 707 O O . ALA A 1 94 ? -3.176 6.664 5.681 1.00 94.31 94 ALA A O 1
ATOM 708 N N . LYS A 1 95 ? -2.798 7.867 3.826 1.00 96.25 95 LYS A N 1
ATOM 709 C CA . LYS A 1 95 ? -3.043 9.170 4.452 1.00 96.25 95 LYS A CA 1
ATOM 710 C C . LYS A 1 95 ? -4.472 9.291 4.979 1.00 96.25 95 LYS A C 1
ATOM 712 O O . LYS A 1 95 ? -4.663 9.767 6.101 1.00 96.25 95 LYS A O 1
ATOM 717 N N . ASP A 1 96 ? -5.457 8.857 4.203 1.00 94.50 96 ASP A N 1
ATOM 718 C CA . ASP A 1 96 ? -6.863 8.911 4.602 1.00 94.50 96 ASP A CA 1
ATOM 719 C C . ASP A 1 96 ? -7.093 8.046 5.847 1.00 94.50 96 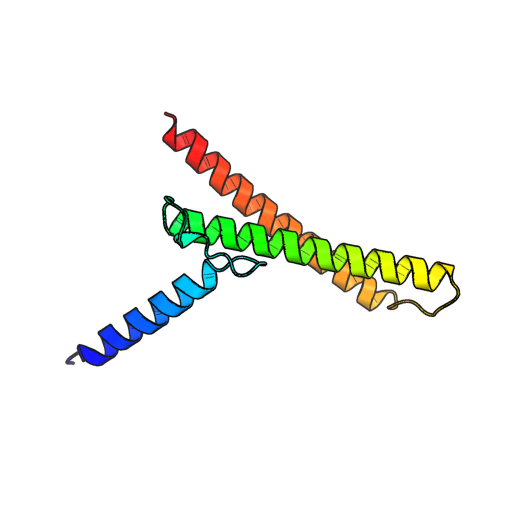ASP A C 1
ATOM 721 O O . ASP A 1 96 ? -7.673 8.509 6.832 1.00 94.50 96 ASP A O 1
ATOM 725 N N . LYS A 1 97 ? -6.530 6.830 5.878 1.00 91.81 97 LYS A N 1
ATOM 726 C CA . LYS A 1 97 ? -6.648 5.949 7.048 1.00 91.81 97 LYS A CA 1
ATOM 727 C C . LYS A 1 97 ? -5.906 6.453 8.278 1.00 91.81 97 LYS A C 1
ATOM 729 O O . LYS A 1 97 ? -6.460 6.382 9.376 1.00 91.81 97 LYS A O 1
ATOM 734 N N . LEU A 1 98 ? -4.716 7.030 8.117 1.00 93.06 98 LEU A N 1
ATOM 735 C CA . LEU A 1 98 ? -4.017 7.705 9.216 1.00 93.06 98 LEU A CA 1
ATOM 736 C C . LEU A 1 98 ? -4.852 8.857 9.784 1.00 93.06 98 LEU A C 1
ATOM 738 O O . LEU A 1 98 ? -4.970 8.985 11.002 1.00 93.06 98 LEU A O 1
ATOM 742 N N . THR A 1 99 ? -5.479 9.653 8.917 1.00 93.31 99 THR A N 1
ATOM 743 C CA . THR A 1 99 ? -6.341 10.771 9.328 1.00 93.31 99 THR A CA 1
ATOM 744 C C . THR A 1 99 ? -7.544 10.276 10.139 1.00 93.31 99 THR A C 1
ATOM 746 O O . THR A 1 99 ? -7.817 10.791 11.224 1.00 93.31 99 THR A O 1
ATOM 749 N N . GLU A 1 100 ? -8.225 9.221 9.680 1.00 90.62 100 GLU A N 1
ATOM 750 C CA . GLU A 1 100 ? -9.339 8.590 10.406 1.00 90.62 100 GLU A CA 1
ATOM 751 C C . GLU A 1 100 ? -8.919 7.999 11.766 1.00 90.62 100 GLU A C 1
ATOM 753 O O . GLU A 1 100 ? -9.693 7.991 12.730 1.00 90.62 100 GLU A O 1
ATOM 758 N N . MET A 1 101 ? -7.704 7.452 11.866 1.00 88.75 101 MET A N 1
ATOM 759 C CA . MET A 1 101 ? -7.139 6.978 13.135 1.00 88.75 101 MET A CA 1
ATOM 760 C C . MET A 1 101 ? -6.866 8.135 14.092 1.00 88.75 101 MET A C 1
ATOM 762 O O . MET A 1 101 ? -7.299 8.079 15.242 1.00 88.75 101 MET A O 1
ATOM 766 N N . GLN A 1 102 ? -6.228 9.203 13.616 1.00 89.81 102 GLN A N 1
ATOM 767 C CA . GLN A 1 102 ? -5.936 10.391 14.419 1.00 89.81 102 GLN A CA 1
ATOM 768 C C . GLN A 1 102 ? -7.211 11.042 14.968 1.00 89.81 102 GLN A C 1
ATOM 770 O O . GLN A 1 102 ? -7.272 11.353 16.155 1.00 89.81 102 GLN A O 1
ATOM 775 N N . GLN A 1 103 ? -8.253 11.184 14.145 1.00 90.69 103 GLN A N 1
ATOM 776 C CA . GLN A 1 103 ? -9.543 11.739 14.575 1.00 90.69 103 GLN A CA 1
ATOM 777 C C . GLN A 1 103 ? -10.203 10.904 15.682 1.00 90.69 103 GLN A C 1
ATOM 779 O O . GLN A 1 103 ? -10.751 11.456 16.640 1.00 90.69 103 GLN A O 1
ATOM 784 N N . ARG A 1 104 ? -10.127 9.570 15.598 1.00 85.44 104 ARG A N 1
ATOM 785 C CA . ARG A 1 104 ? -10.658 8.681 16.646 1.00 85.44 104 ARG A CA 1
ATOM 786 C C . ARG A 1 104 ? -9.851 8.735 17.936 1.00 85.44 104 ARG A C 1
ATOM 788 O O . ARG A 1 104 ? -10.440 8.761 19.007 1.00 85.44 104 ARG A O 1
ATOM 795 N N . ILE A 1 105 ? -8.524 8.795 17.853 1.00 86.19 105 ILE A N 1
ATOM 796 C CA . ILE A 1 105 ? -7.669 8.939 19.042 1.00 86.19 105 ILE A CA 1
ATOM 797 C C . ILE A 1 105 ? -7.945 10.280 19.735 1.00 86.19 105 ILE A C 1
ATOM 799 O O . ILE A 1 105 ? -8.093 10.327 20.955 1.00 86.19 105 ILE A O 1
ATOM 803 N N . ALA A 1 106 ? -8.076 11.359 18.960 1.00 87.81 106 ALA A N 1
ATOM 804 C CA . ALA A 1 106 ? -8.380 12.684 19.490 1.00 87.81 106 ALA A CA 1
ATOM 805 C C . ALA A 1 106 ? -9.756 12.739 20.175 1.00 87.81 106 ALA A C 1
ATOM 807 O O . ALA A 1 106 ? -9.879 13.339 21.238 1.00 87.81 106 ALA A O 1
ATOM 808 N N . SER A 1 107 ? -10.772 12.081 19.606 1.00 84.88 107 SER A N 1
ATOM 809 C CA . SER A 1 107 ? -12.121 12.014 20.197 1.00 84.88 107 SER A CA 1
ATOM 810 C C . SER A 1 107 ? -12.237 11.056 21.385 1.00 84.88 107 SER A C 1
ATOM 812 O O . SER A 1 107 ? -13.075 11.282 22.244 1.00 84.88 107 SER A O 1
ATOM 814 N N . ALA A 1 108 ? -11.394 10.025 21.478 1.00 76.31 108 ALA A N 1
ATOM 815 C CA . ALA A 1 108 ? -11.338 9.130 22.638 1.00 76.31 108 ALA A CA 1
ATOM 816 C C . ALA A 1 108 ? -10.587 9.728 23.845 1.00 76.31 108 ALA A C 1
ATOM 818 O O . ALA A 1 108 ? -10.620 9.154 24.930 1.00 76.31 108 ALA A O 1
ATOM 819 N N . SER A 1 109 ? -9.880 10.844 23.644 1.00 66.94 109 SER A N 1
ATOM 820 C CA . SER A 1 109 ? -9.102 11.542 24.680 1.00 66.94 109 SER A CA 1
ATOM 821 C C . SER A 1 109 ? -9.857 12.729 25.306 1.00 66.94 109 SER A C 1
ATOM 823 O O . SER A 1 109 ? -9.273 13.457 26.109 1.00 66.94 109 SER A O 1
ATOM 825 N N . GLN A 1 110 ? -11.118 12.944 24.909 1.00 52.28 110 GLN A N 1
ATOM 826 C CA . GLN A 1 110 ? -12.057 13.930 25.462 1.00 52.28 110 GLN A CA 1
ATOM 827 C C . GLN A 1 110 ? -13.058 13.242 26.389 1.00 52.28 110 GLN A C 1
ATOM 829 O O . GLN A 1 110 ? -13.444 13.887 27.388 1.00 52.28 110 GLN A O 1
#

pLDDT: mean 85.62, std 11.98, range [46.03, 97.25]